Protein AF-A0AAD7DW75-F1 (afdb_monomer_lite)

Secondary structure (DSSP, 8-state):
-HHHHHTT--HHHHHHHHHHHHHHHHHT-SSSHHHHHHHHHHHHHHHHHH----GGGPPP-EE---SS-SEE-SSEEEEEEEETTEEEEEEEE--------SSSSSS-----

Foldseek 3Di:
DVLVVLLPDEDPRVQVLQQVLVVCLVVVVDPDPVVNVVSVVSQVNSCVRHVDHHPVPDDPAKAPWDPAFPDDDPFWTWIWIDDPNDIDIDTGGDDDDPDPPPDDPPDDDDDD

pLDDT: mean 88.08, std 16.37, range [35.22, 98.19]

Radius of gyration: 20.84 Å; chains: 1; bounding box: 44×58×42 Å

Organism: Mycena rosella (NCBI:txid1033263)

Sequence (112 aa):
DAKRAVLLLDGDRAQFFLDAVQDVLKEGSLPSVRHTSQAQRLILRLSKVCAQLPSSLYITGVTDRDVYPTSGGGFADIFRASYNGSTVALKRIRTFSTGADSQRSHLQSTPS

Structure (mmCIF, N/CA/C/O backbone):
data_AF-A0AAD7DW75-F1
#
_entry.id   AF-A0AAD7DW75-F1
#
loop_
_atom_site.group_PDB
_atom_site.id
_atom_site.type_symbol
_atom_site.label_atom_id
_atom_site.label_alt_id
_atom_site.label_comp_id
_atom_site.label_asym_id
_atom_site.label_entity_id
_atom_site.label_seq_id
_atom_site.pdbx_PDB_ins_code
_atom_site.Cartn_x
_atom_site.Cartn_y
_atom_site.Cartn_z
_atom_site.occupancy
_atom_site.B_iso_or_equiv
_atom_site.auth_seq_id
_atom_site.auth_comp_id
_atom_site.auth_asym_id
_atom_site.auth_atom_id
_atom_site.pdbx_PDB_model_num
ATOM 1 N N . ASP A 1 1 ? 18.316 2.812 -23.066 1.00 78.94 1 ASP A N 1
ATOM 2 C CA . ASP A 1 1 ? 18.577 2.613 -21.624 1.00 78.94 1 ASP A CA 1
ATOM 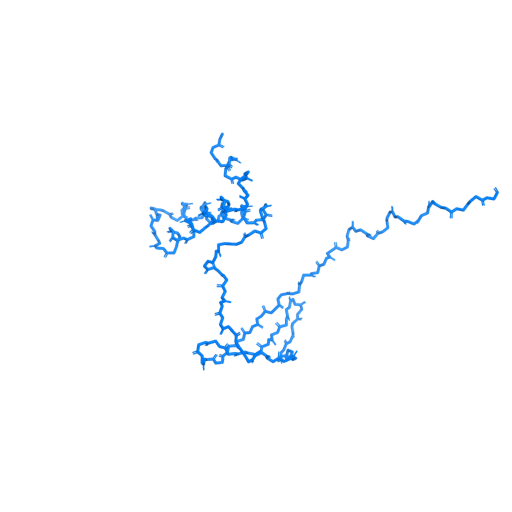3 C C . ASP A 1 1 ? 17.397 1.871 -21.001 1.00 78.94 1 ASP A C 1
ATOM 5 O O . ASP A 1 1 ? 16.266 2.334 -21.130 1.00 78.94 1 ASP A O 1
ATOM 9 N N . ALA A 1 2 ? 17.650 0.721 -20.371 1.00 82.38 2 ALA A N 1
ATOM 10 C CA . ALA A 1 2 ? 16.629 -0.179 -19.827 1.00 82.38 2 ALA A CA 1
ATOM 11 C C . ALA A 1 2 ? 15.720 0.499 -18.788 1.00 82.38 2 ALA A C 1
ATOM 13 O O . ALA A 1 2 ? 14.517 0.257 -18.766 1.00 82.38 2 ALA A O 1
ATOM 14 N N . LYS A 1 3 ? 16.258 1.419 -17.975 1.00 85.50 3 LYS A N 1
ATOM 15 C CA . LYS A 1 3 ? 15.457 2.135 -16.966 1.00 85.50 3 LYS A CA 1
ATOM 16 C C . LYS A 1 3 ? 14.386 3.022 -17.586 1.00 85.50 3 LYS A C 1
ATOM 18 O O . LYS A 1 3 ? 13.302 3.138 -17.030 1.00 85.50 3 LYS A O 1
ATOM 23 N N . ARG A 1 4 ? 14.684 3.654 -18.723 1.00 89.50 4 ARG A N 1
ATOM 24 C CA . ARG A 1 4 ? 13.715 4.508 -19.424 1.00 89.50 4 ARG A CA 1
ATOM 25 C C . ARG A 1 4 ? 12.612 3.671 -20.060 1.00 89.50 4 ARG A C 1
ATOM 27 O O . ARG A 1 4 ? 11.464 4.072 -19.988 1.00 89.50 4 ARG A O 1
ATOM 34 N N . ALA A 1 5 ? 12.958 2.506 -20.608 1.00 92.44 5 ALA A N 1
ATOM 35 C CA . ALA A 1 5 ? 11.983 1.580 -21.180 1.00 92.44 5 ALA A CA 1
ATOM 36 C C . ALA A 1 5 ? 10.978 1.080 -20.128 1.00 92.44 5 ALA A C 1
ATOM 38 O O . ALA A 1 5 ? 9.785 1.047 -20.402 1.00 92.44 5 ALA A O 1
ATOM 39 N N . VAL A 1 6 ? 11.440 0.778 -18.906 1.00 93.06 6 VAL A N 1
ATOM 40 C CA . VAL A 1 6 ? 10.555 0.381 -17.794 1.00 93.06 6 VAL A CA 1
ATOM 41 C C . VAL A 1 6 ? 9.532 1.469 -17.456 1.00 93.06 6 VAL A C 1
ATOM 43 O O . VAL A 1 6 ? 8.385 1.155 -17.172 1.00 93.06 6 VAL A O 1
ATOM 46 N N . LEU A 1 7 ? 9.912 2.748 -17.515 1.00 94.62 7 LEU A N 1
ATOM 47 C CA . LEU A 1 7 ? 9.000 3.861 -17.213 1.00 94.62 7 LEU A CA 1
ATOM 48 C C . LEU A 1 7 ? 7.964 4.137 -18.313 1.00 94.62 7 LEU A C 1
ATOM 50 O O . LEU A 1 7 ? 7.115 4.998 -18.122 1.00 94.62 7 LEU A O 1
ATOM 54 N N . LEU A 1 8 ? 8.048 3.442 -19.449 1.00 94.38 8 LEU A N 1
ATOM 55 C CA . LEU A 1 8 ? 7.062 3.497 -20.531 1.00 94.38 8 LEU A CA 1
ATOM 56 C C . LEU A 1 8 ? 6.090 2.308 -20.491 1.00 94.38 8 LEU A C 1
ATOM 58 O O . LEU A 1 8 ? 5.263 2.172 -21.389 1.00 94.38 8 LEU A O 1
ATOM 62 N N . LEU A 1 9 ? 6.215 1.419 -19.499 1.00 95.31 9 LEU A N 1
ATOM 63 C CA . LEU A 1 9 ? 5.239 0.358 -19.280 1.00 95.31 9 LEU A CA 1
ATOM 64 C C . LEU A 1 9 ? 3.926 0.958 -18.771 1.00 95.31 9 LEU A C 1
ATOM 66 O O . LEU A 1 9 ? 3.936 1.902 -17.982 1.00 95.31 9 LEU A O 1
ATOM 70 N N . ASP A 1 10 ? 2.816 0.355 -19.183 1.00 94.06 10 ASP A N 1
ATOM 71 C CA . ASP A 1 10 ? 1.467 0.715 -18.749 1.00 94.06 10 ASP A CA 1
ATOM 72 C C . ASP A 1 10 ? 0.575 -0.540 -18.685 1.00 94.06 10 ASP A C 1
ATOM 74 O O . ASP A 1 10 ? 0.971 -1.617 -19.161 1.00 94.06 10 ASP A O 1
ATOM 78 N N . GLY A 1 11 ? -0.604 -0.408 -18.078 1.00 95.44 11 GLY A N 1
ATOM 79 C CA . GLY A 1 11 ? -1.608 -1.459 -17.936 1.00 95.44 11 GLY A CA 1
ATOM 80 C C . GLY A 1 11 ? -1.039 -2.742 -17.330 1.00 95.44 11 GLY A C 1
ATOM 81 O O . GLY A 1 11 ? -0.256 -2.717 -16.380 1.00 95.44 11 GLY A O 1
ATOM 82 N N . ASP A 1 12 ? -1.394 -3.887 -17.911 1.00 97.19 12 ASP A N 1
ATOM 83 C CA . ASP A 1 12 ? -1.003 -5.206 -17.396 1.00 97.19 12 ASP A CA 1
ATOM 84 C C . ASP A 1 12 ? 0.516 -5.408 -17.345 1.00 97.19 12 ASP A C 1
ATOM 86 O O . ASP A 1 12 ? 1.034 -6.099 -16.469 1.00 97.19 12 ASP A O 1
ATOM 90 N N . ARG A 1 13 ? 1.262 -4.781 -18.265 1.00 97.06 13 ARG A N 1
ATOM 91 C CA . ARG A 1 13 ? 2.726 -4.897 -18.292 1.00 97.06 13 ARG A CA 1
ATOM 92 C C . ARG A 1 13 ? 3.370 -4.126 -17.147 1.00 97.06 13 ARG A C 1
ATOM 94 O O . ARG A 1 13 ? 4.339 -4.614 -16.567 1.00 97.06 13 ARG A O 1
ATOM 101 N N . ALA A 1 14 ? 2.855 -2.936 -16.837 1.00 97.31 14 ALA A N 1
ATOM 102 C CA . ALA A 1 14 ? 3.301 -2.183 -15.671 1.00 97.31 14 ALA A CA 1
ATOM 103 C C . ALA A 1 14 ? 2.950 -2.934 -14.385 1.00 97.31 14 ALA A C 1
ATOM 105 O O . ALA A 1 14 ? 3.834 -3.128 -13.553 1.00 97.31 14 ALA A O 1
ATOM 106 N N . GLN A 1 15 ? 1.716 -3.432 -14.268 1.00 98.00 15 GLN A N 1
ATOM 107 C CA . GLN A 1 15 ? 1.273 -4.200 -13.106 1.00 98.00 15 GLN A CA 1
ATOM 108 C C . GLN A 1 15 ? 2.143 -5.440 -12.865 1.00 98.00 15 GLN A C 1
ATOM 110 O O . GLN A 1 15 ? 2.676 -5.615 -11.772 1.00 98.00 15 GLN A O 1
ATOM 115 N N . PHE A 1 16 ? 2.373 -6.250 -13.903 1.00 97.88 16 PHE A N 1
ATOM 116 C CA . PHE A 1 16 ? 3.229 -7.432 -13.815 1.00 97.88 16 PHE A CA 1
ATOM 117 C C . PHE A 1 16 ? 4.652 -7.082 -13.357 1.00 97.88 16 PHE A C 1
ATOM 119 O O . PHE A 1 16 ? 5.226 -7.760 -12.506 1.00 97.88 16 PHE A O 1
ATOM 126 N N . PHE A 1 17 ? 5.225 -5.999 -13.892 1.00 97.44 17 PHE A N 1
ATOM 127 C CA . PHE A 1 17 ? 6.554 -5.544 -13.489 1.00 97.44 17 PHE A CA 1
ATOM 128 C C . PHE A 1 17 ? 6.586 -5.066 -12.029 1.00 97.44 17 PHE A C 1
ATOM 130 O O . PHE A 1 17 ? 7.527 -5.382 -11.298 1.00 97.44 17 PHE A O 1
ATOM 137 N N . LEU A 1 18 ? 5.579 -4.295 -11.603 1.00 97.94 18 LEU A N 1
ATOM 138 C CA . LEU A 1 18 ? 5.447 -3.806 -10.229 1.00 97.94 18 LEU A CA 1
ATOM 139 C C . LEU A 1 18 ? 5.375 -4.970 -9.236 1.00 97.94 18 LEU A C 1
ATOM 141 O O . LEU A 1 18 ? 6.091 -4.948 -8.234 1.00 97.94 18 LEU A O 1
ATOM 145 N N . ASP A 1 19 ? 4.567 -5.983 -9.544 1.00 98.00 19 ASP A N 1
ATOM 146 C CA . ASP A 1 19 ? 4.392 -7.169 -8.706 1.00 98.00 19 ASP A CA 1
ATOM 147 C C . ASP A 1 19 ? 5.680 -7.987 -8.618 1.00 98.00 19 ASP A C 1
ATOM 149 O O . ASP A 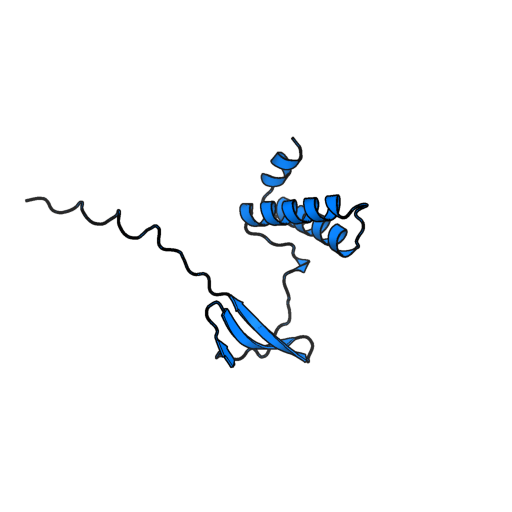1 19 ? 6.179 -8.222 -7.518 1.00 98.00 19 ASP A O 1
ATOM 153 N N . ALA A 1 20 ? 6.312 -8.283 -9.757 1.00 96.75 20 ALA A N 1
ATOM 154 C CA . ALA A 1 20 ? 7.553 -9.053 -9.788 1.00 96.75 20 ALA A CA 1
ATOM 155 C C . ALA A 1 20 ? 8.685 -8.399 -8.973 1.00 96.75 20 ALA A C 1
ATOM 157 O O . ALA A 1 20 ? 9.391 -9.068 -8.217 1.00 96.75 20 ALA A O 1
ATOM 158 N N . VAL A 1 21 ? 8.877 -7.078 -9.089 1.00 95.88 21 VAL A N 1
ATOM 159 C CA . VAL A 1 21 ? 9.919 -6.387 -8.307 1.00 95.88 21 VAL A CA 1
ATOM 160 C C . VAL A 1 21 ? 9.530 -6.301 -6.829 1.00 95.88 21 VAL A C 1
ATOM 162 O O . VAL A 1 21 ? 10.405 -6.375 -5.964 1.00 95.88 21 VAL A O 1
ATOM 165 N N . GLN A 1 22 ? 8.241 -6.149 -6.514 1.00 96.56 22 GLN A N 1
ATOM 166 C CA . GLN A 1 22 ? 7.766 -6.124 -5.132 1.00 96.56 22 GLN A CA 1
ATOM 167 C C . GLN A 1 22 ? 7.967 -7.473 -4.432 1.00 96.56 22 GLN A C 1
ATOM 169 O O . GLN A 1 22 ? 8.318 -7.474 -3.249 1.00 96.56 22 GLN A O 1
ATOM 174 N N . ASP A 1 23 ? 7.801 -8.588 -5.140 1.00 95.62 23 ASP A N 1
ATOM 175 C CA . ASP A 1 23 ? 8.041 -9.933 -4.612 1.00 95.62 23 ASP A CA 1
ATOM 176 C C . ASP A 1 23 ? 9.529 -10.150 -4.321 1.00 95.62 23 ASP A C 1
ATOM 178 O O . ASP A 1 23 ? 9.898 -10.479 -3.194 1.00 95.62 23 ASP A O 1
ATOM 182 N N . VAL A 1 24 ? 10.407 -9.782 -5.261 1.00 94.81 24 VA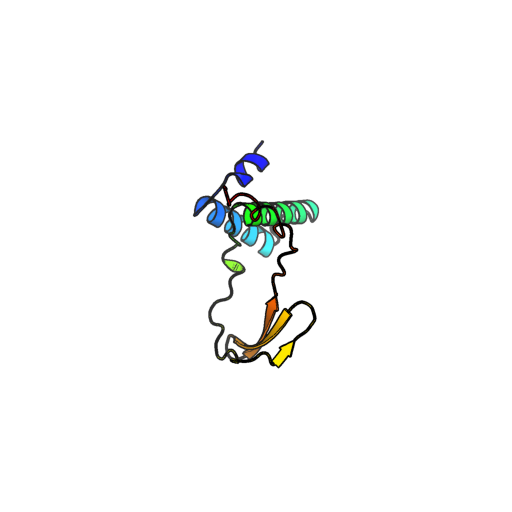L A N 1
ATOM 183 C CA . VAL A 1 24 ? 11.869 -9.792 -5.054 1.00 94.81 24 VAL A CA 1
ATOM 184 C C . VAL A 1 24 ? 12.284 -8.940 -3.845 1.00 94.81 24 VAL A C 1
ATOM 186 O O . VAL A 1 24 ? 13.187 -9.307 -3.090 1.00 94.81 24 VAL A O 1
ATOM 189 N N . LEU A 1 25 ? 11.632 -7.790 -3.641 1.00 94.38 25 LEU A N 1
ATOM 190 C CA . LEU A 1 25 ? 11.872 -6.934 -2.476 1.00 94.38 25 LEU A CA 1
ATOM 191 C C . LEU A 1 25 ? 11.393 -7.568 -1.165 1.00 94.38 25 LEU A C 1
ATOM 193 O O . LEU A 1 25 ? 12.047 -7.370 -0.143 1.00 94.38 25 LEU A O 1
ATOM 197 N N . LYS A 1 26 ? 10.270 -8.294 -1.180 1.00 92.19 26 LYS A N 1
ATOM 198 C CA . LYS A 1 26 ? 9.712 -8.976 -0.001 1.00 92.19 26 LYS A CA 1
ATOM 199 C C . LYS A 1 26 ? 10.558 -10.163 0.429 1.00 92.19 26 LYS A C 1
ATOM 201 O O . LYS A 1 26 ? 10.779 -10.343 1.620 1.00 92.19 26 LYS A O 1
ATOM 206 N N . GLU A 1 27 ? 11.050 -10.933 -0.532 1.00 92.31 27 GLU A N 1
ATOM 207 C CA . GLU A 1 27 ? 11.909 -12.091 -0.282 1.00 92.31 27 GLU A CA 1
ATOM 208 C C . GLU A 1 27 ? 13.309 -11.698 0.209 1.00 92.31 27 GLU A C 1
ATOM 210 O O . GLU A 1 27 ? 14.039 -12.528 0.742 1.00 92.31 27 GLU A O 1
ATOM 215 N N . GLY A 1 28 ? 13.708 -10.433 0.034 1.00 89.56 28 GLY A N 1
ATOM 216 C CA . GLY A 1 28 ? 15.069 -9.999 0.342 1.00 89.56 28 GLY A CA 1
ATOM 217 C C . GLY A 1 28 ? 16.105 -10.562 -0.636 1.00 89.56 28 GLY A C 1
ATOM 218 O O . GLY A 1 28 ? 17.295 -10.560 -0.333 1.00 89.56 28 GLY A O 1
ATOM 219 N N . SER A 1 29 ? 15.673 -10.986 -1.827 1.00 87.12 29 SER A N 1
ATOM 220 C CA . SER A 1 29 ? 16.482 -11.676 -2.845 1.00 87.12 29 SER A CA 1
ATOM 221 C C . SER A 1 29 ? 17.535 -10.784 -3.528 1.00 87.12 29 SER A C 1
ATOM 223 O O . SER A 1 29 ? 18.256 -11.231 -4.421 1.00 87.12 29 SER A O 1
ATOM 225 N N . LEU A 1 30 ? 17.650 -9.505 -3.145 1.00 89.88 30 LEU A N 1
ATOM 226 C CA . LEU A 1 30 ? 18.605 -8.570 -3.739 1.00 89.88 30 LEU A CA 1
ATOM 227 C C . LEU A 1 30 ? 19.959 -8.584 -3.006 1.00 89.88 30 LEU A C 1
ATOM 229 O O . LEU A 1 30 ? 19.995 -8.390 -1.794 1.00 89.88 30 LEU A O 1
ATOM 233 N N . PRO A 1 31 ? 21.097 -8.656 -3.728 1.00 85.75 31 PRO A N 1
ATOM 234 C CA . PRO A 1 31 ? 22.416 -8.824 -3.107 1.00 85.75 31 PRO A CA 1
ATOM 235 C C . PRO A 1 31 ? 22.905 -7.664 -2.225 1.00 85.75 31 PRO A C 1
ATOM 237 O O . PRO A 1 31 ? 23.908 -7.804 -1.533 1.00 85.75 31 PRO A O 1
ATOM 240 N N . SER A 1 32 ? 22.298 -6.473 -2.318 1.00 92.81 32 SER A N 1
ATOM 241 C CA . SER A 1 32 ? 22.770 -5.302 -1.570 1.00 92.81 32 SER A CA 1
ATOM 242 C C . SER A 1 32 ? 21.660 -4.309 -1.243 1.00 92.81 32 SER A C 1
ATOM 244 O O . SER A 1 32 ? 20.731 -4.107 -2.028 1.00 92.81 32 SER A O 1
ATOM 246 N N . VAL A 1 33 ? 21.849 -3.566 -0.149 1.00 92.75 33 VAL A N 1
ATOM 247 C CA . VAL A 1 33 ? 20.985 -2.442 0.265 1.00 92.75 33 VAL A CA 1
ATOM 248 C C . VAL A 1 33 ? 20.848 -1.389 -0.844 1.00 92.75 33 VAL A C 1
ATOM 250 O O . VAL A 1 33 ? 19.788 -0.778 -1.021 1.00 92.75 33 VAL A O 1
ATOM 253 N N . ARG A 1 34 ? 21.904 -1.195 -1.648 1.00 94.88 34 ARG A N 1
ATOM 254 C CA . ARG A 1 34 ? 21.885 -0.294 -2.807 1.00 94.88 34 ARG A CA 1
ATOM 255 C C . ARG A 1 34 ? 20.909 -0.782 -3.875 1.00 94.88 34 ARG A C 1
ATOM 257 O O . ARG A 1 34 ? 20.178 0.045 -4.421 1.00 94.88 34 ARG A O 1
ATOM 264 N N . HIS A 1 35 ? 20.890 -2.082 -4.169 1.00 94.00 35 HIS A N 1
ATOM 265 C CA . HIS A 1 35 ? 19.952 -2.670 -5.126 1.00 94.00 35 HIS A CA 1
ATOM 266 C C . HIS A 1 35 ? 18.517 -2.587 -4.608 1.00 94.00 35 HIS A C 1
ATOM 268 O O . HIS A 1 35 ? 17.651 -2.130 -5.350 1.00 94.00 35 HIS A O 1
ATOM 274 N N . THR A 1 36 ? 18.283 -2.873 -3.324 1.00 94.75 36 THR A N 1
ATOM 275 C CA . THR A 1 36 ? 16.972 -2.696 -2.675 1.00 94.75 36 THR A CA 1
ATOM 276 C C . THR A 1 36 ? 16.466 -1.264 -2.823 1.00 94.75 36 THR A C 1
ATOM 278 O O . THR A 1 36 ? 15.374 -1.028 -3.333 1.00 94.75 36 THR A O 1
ATOM 281 N N . SER A 1 37 ? 17.309 -0.281 -2.499 1.00 95.06 37 SER A N 1
ATOM 282 C CA . SER A 1 37 ? 16.968 1.140 -2.635 1.00 95.06 37 SER A CA 1
ATOM 283 C C . SER A 1 37 ? 16.701 1.548 -4.090 1.00 95.06 37 SER A C 1
ATOM 285 O O . SER A 1 37 ? 15.897 2.438 -4.367 1.00 95.06 37 SER A O 1
ATOM 287 N N . GLN A 1 38 ? 17.413 0.956 -5.054 1.00 94.69 38 GLN A N 1
ATOM 288 C CA . GLN A 1 38 ? 17.200 1.224 -6.478 1.00 94.69 38 GLN A CA 1
ATOM 289 C C . GLN A 1 38 ? 15.887 0.622 -6.982 1.00 94.69 38 GLN A C 1
ATOM 291 O O . GLN A 1 38 ? 15.160 1.321 -7.683 1.00 94.69 38 GLN A O 1
ATOM 296 N N . ALA A 1 39 ? 15.574 -0.613 -6.594 1.00 94.94 39 ALA A N 1
ATOM 297 C CA . ALA A 1 39 ? 14.324 -1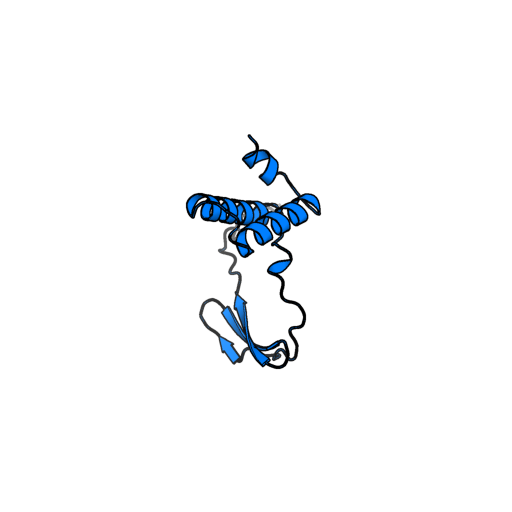.286 -6.923 1.00 94.94 39 ALA A CA 1
ATOM 298 C C . ALA A 1 39 ? 13.117 -0.551 -6.320 1.00 94.94 39 ALA A C 1
ATOM 300 O O . ALA A 1 39 ? 12.187 -0.217 -7.049 1.00 94.94 39 ALA A O 1
ATOM 301 N N . GLN A 1 40 ? 13.183 -0.160 -5.043 1.00 95.69 40 GLN A N 1
ATOM 302 C CA . GLN A 1 40 ? 12.149 0.660 -4.396 1.00 95.69 40 GLN A CA 1
ATOM 303 C C . GLN A 1 40 ? 11.912 1.978 -5.144 1.00 95.69 40 GLN A C 1
ATOM 305 O O . GLN A 1 40 ? 10.776 2.338 -5.441 1.00 95.69 40 GLN A O 1
ATOM 310 N N . ARG A 1 41 ? 12.984 2.695 -5.513 1.00 95.94 41 ARG A N 1
ATOM 311 C CA . ARG A 1 41 ? 12.861 3.931 -6.304 1.00 95.94 41 ARG A CA 1
ATOM 312 C C . ARG A 1 41 ? 12.264 3.690 -7.687 1.00 95.94 41 ARG A C 1
ATOM 314 O O . ARG A 1 41 ? 11.594 4.582 -8.201 1.00 95.94 41 ARG A O 1
ATOM 321 N N . LEU A 1 42 ? 12.540 2.544 -8.303 1.00 95.50 42 LEU A N 1
ATOM 322 C CA . LEU A 1 42 ? 11.999 2.200 -9.611 1.00 95.50 42 LEU A CA 1
ATOM 323 C C . LEU A 1 42 ? 10.495 1.925 -9.528 1.00 95.50 42 LEU A C 1
ATOM 325 O O . LEU A 1 42 ? 9.759 2.552 -10.282 1.00 95.50 42 LEU A O 1
ATOM 329 N N . ILE A 1 43 ? 10.050 1.101 -8.570 1.00 95.94 43 ILE A N 1
ATOM 330 C CA . ILE A 1 43 ? 8.622 0.865 -8.293 1.00 95.94 43 ILE A CA 1
ATOM 331 C C . ILE A 1 43 ? 7.918 2.194 -8.030 1.00 95.94 43 ILE A C 1
ATOM 333 O O . ILE A 1 43 ? 6.959 2.517 -8.715 1.00 95.94 43 ILE A O 1
ATOM 337 N N . LEU A 1 44 ? 8.444 3.029 -7.125 1.00 96.44 44 LEU A N 1
ATOM 338 C CA . LEU A 1 44 ? 7.840 4.329 -6.810 1.00 96.44 44 LEU A CA 1
ATOM 339 C C . LEU A 1 44 ? 7.702 5.240 -8.035 1.00 96.44 44 LEU A C 1
ATOM 341 O O . LEU A 1 44 ? 6.747 6.007 -8.125 1.00 96.44 4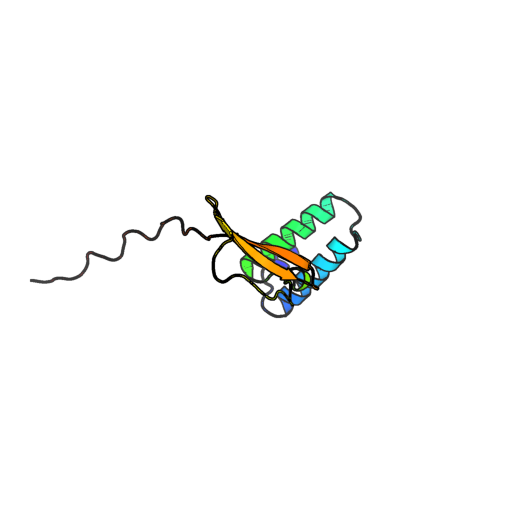4 LEU A O 1
ATOM 345 N N . ARG A 1 45 ? 8.668 5.214 -8.958 1.00 96.69 45 ARG A N 1
ATOM 346 C CA . ARG A 1 45 ? 8.606 6.018 -10.185 1.00 96.69 45 ARG A CA 1
ATOM 347 C C . ARG A 1 45 ? 7.601 5.452 -11.173 1.00 96.69 45 ARG A C 1
ATOM 349 O O . ARG A 1 45 ? 6.806 6.226 -11.690 1.00 96.69 45 ARG A O 1
ATOM 356 N N . LEU A 1 46 ? 7.629 4.143 -11.410 1.00 96.88 46 LEU A N 1
ATOM 357 C CA . LEU A 1 46 ? 6.683 3.497 -12.309 1.00 96.88 46 LEU A CA 1
ATOM 358 C C . LEU A 1 46 ? 5.253 3.680 -11.796 1.00 96.88 46 LEU A C 1
ATOM 360 O O . LEU A 1 46 ? 4.420 4.180 -12.540 1.00 96.88 46 LEU A O 1
ATOM 364 N N . SER A 1 47 ? 5.001 3.424 -10.510 1.00 97.31 47 SER A N 1
ATOM 365 C CA . SER A 1 47 ? 3.697 3.627 -9.872 1.00 97.31 47 SER A CA 1
ATOM 366 C C . SER A 1 47 ? 3.142 5.037 -10.040 1.00 97.31 47 SER A C 1
ATOM 368 O O . SER A 1 47 ? 1.950 5.214 -10.260 1.00 97.31 47 SER A O 1
ATOM 370 N N . LYS A 1 48 ? 4.001 6.062 -9.967 1.00 95.06 48 LYS A N 1
ATOM 371 C CA . LYS A 1 48 ? 3.587 7.452 -10.207 1.00 95.06 48 LYS A CA 1
ATOM 372 C C . LYS A 1 48 ? 3.178 7.709 -11.655 1.00 95.06 48 LYS A C 1
ATOM 374 O O . LYS A 1 48 ? 2.306 8.536 -11.877 1.00 95.06 48 LYS A O 1
ATOM 379 N N . VAL A 1 49 ? 3.832 7.056 -12.614 1.00 95.12 49 VAL A N 1
ATOM 380 C CA . VAL A 1 49 ? 3.585 7.265 -14.047 1.00 95.12 49 VAL A CA 1
ATOM 381 C C . VAL A 1 49 ? 2.343 6.505 -14.512 1.00 95.12 49 VAL A C 1
ATOM 383 O O . VAL A 1 49 ? 1.521 7.089 -15.204 1.00 95.12 49 VAL A O 1
ATOM 386 N N . CYS A 1 50 ? 2.180 5.244 -14.103 1.00 95.00 50 CYS A N 1
ATOM 387 C CA . CYS A 1 50 ? 1.039 4.405 -14.500 1.00 95.00 50 CYS A CA 1
ATOM 388 C C . CYS A 1 50 ? -0.162 4.483 -13.541 1.00 95.00 50 CYS A C 1
ATOM 390 O O . CYS A 1 50 ? -1.179 3.846 -13.781 1.00 95.00 50 CYS A O 1
ATOM 392 N N . ALA A 1 51 ? -0.055 5.228 -12.434 1.00 94.62 51 ALA A N 1
ATOM 393 C CA . ALA A 1 51 ? -1.076 5.302 -11.384 1.00 94.62 51 ALA A CA 1
ATOM 394 C C . ALA A 1 51 ? -1.483 3.935 -10.780 1.00 94.62 51 ALA A C 1
ATOM 396 O O . ALA A 1 51 ? -2.578 3.797 -10.234 1.00 94.62 51 ALA A O 1
ATOM 397 N N . GLN A 1 52 ? -0.590 2.940 -10.823 1.00 95.94 52 GLN A N 1
ATOM 398 C CA . GLN A 1 52 ? -0.782 1.610 -10.232 1.00 95.94 52 GLN A CA 1
ATOM 399 C C . GLN A 1 52 ? 0.187 1.366 -9.073 1.00 95.94 52 GLN A C 1
ATOM 401 O O . GLN A 1 52 ? 1.311 1.869 -9.050 1.00 95.94 52 GLN A O 1
ATOM 406 N N . LEU A 1 53 ? -0.219 0.550 -8.106 1.00 96.44 53 LEU A N 1
ATOM 407 C CA . LEU A 1 53 ? 0.659 0.034 -7.056 1.00 96.44 53 LEU A CA 1
ATOM 408 C C . LEU A 1 53 ? 0.848 -1.475 -7.251 1.00 96.44 53 LEU A C 1
ATOM 410 O O . LEU A 1 53 ? -0.008 -2.115 -7.861 1.00 96.44 53 LEU A O 1
ATOM 414 N N . PRO A 1 54 ? 1.926 -2.072 -6.714 1.00 97.31 54 PRO A N 1
ATOM 415 C CA . PRO A 1 54 ? 1.984 -3.521 -6.595 1.00 97.31 54 PRO A CA 1
ATOM 416 C C . PRO A 1 54 ? 0.711 -4.059 -5.923 1.00 97.31 54 PRO A C 1
ATOM 418 O O . PRO A 1 54 ? 0.312 -3.578 -4.859 1.00 97.31 54 PRO A O 1
ATOM 421 N N . SER A 1 55 ? 0.092 -5.066 -6.532 1.00 96.19 55 SER A N 1
ATOM 422 C CA . SER A 1 55 ? -1.136 -5.748 -6.113 1.00 96.19 55 SER A CA 1
ATOM 423 C C . SER A 1 55 ? -1.079 -6.150 -4.643 1.00 96.19 55 SER A C 1
ATOM 425 O O . SER A 1 55 ? -2.040 -6.020 -3.892 1.00 96.19 55 SER A O 1
ATOM 427 N N . SER A 1 56 ? 0.101 -6.571 -4.199 1.00 94.81 56 SER A N 1
ATOM 428 C CA . SER A 1 56 ? 0.336 -7.046 -2.842 1.00 94.81 56 SER A CA 1
ATOM 429 C C . SER A 1 56 ? 0.397 -5.943 -1.767 1.00 94.81 56 SER A C 1
ATOM 431 O O . SER A 1 56 ? 0.637 -6.255 -0.598 1.00 94.81 56 SER A O 1
ATOM 433 N N . LEU A 1 57 ? 0.199 -4.672 -2.147 1.00 93.69 57 LEU A N 1
ATOM 434 C CA . LEU A 1 57 ? -0.043 -3.542 -1.239 1.00 93.69 57 LEU A CA 1
ATOM 435 C C . LEU A 1 57 ? -1.536 -3.237 -1.046 1.00 93.69 57 LEU A C 1
ATOM 437 O O . LEU A 1 57 ? -1.885 -2.495 -0.125 1.00 93.69 57 LEU A O 1
ATOM 441 N N . TYR A 1 58 ? -2.418 -3.790 -1.882 1.00 94.19 58 TYR A N 1
ATOM 442 C CA . TYR A 1 58 ? -3.856 -3.671 -1.683 1.00 94.19 58 TYR A CA 1
ATOM 443 C C . TYR A 1 58 ? -4.305 -4.694 -0.641 1.00 94.19 58 TYR A C 1
ATOM 445 O O . TYR A 1 58 ? -4.077 -5.894 -0.777 1.00 94.19 58 TYR A O 1
ATOM 453 N N . ILE A 1 59 ? -4.951 -4.207 0.414 1.00 93.00 59 ILE A N 1
ATOM 454 C CA . ILE A 1 59 ? -5.512 -5.050 1.468 1.00 93.00 59 ILE A CA 1
ATOM 455 C C . ILE A 1 59 ? -6.997 -5.249 1.172 1.00 93.00 59 ILE A C 1
ATOM 457 O O . ILE A 1 59 ? -7.763 -4.287 1.118 1.00 93.00 59 ILE A O 1
ATOM 461 N N . THR A 1 60 ? -7.403 -6.502 1.002 1.00 93.56 60 THR A N 1
ATOM 462 C CA . THR A 1 60 ? -8.803 -6.911 0.828 1.00 93.56 60 THR A CA 1
ATOM 463 C C . THR A 1 60 ? -9.354 -7.511 2.120 1.00 93.56 60 THR A C 1
ATOM 465 O O . THR A 1 60 ? -8.592 -8.026 2.928 1.00 93.56 60 THR A O 1
ATOM 468 N N . GLY A 1 61 ? -10.677 -7.498 2.313 1.00 95.12 61 GLY A N 1
ATOM 469 C CA . GLY A 1 61 ? -11.309 -8.137 3.481 1.00 95.12 61 GLY A CA 1
ATOM 470 C C . GLY A 1 61 ? -11.380 -7.264 4.738 1.00 95.12 61 GLY A C 1
ATOM 471 O O . GLY A 1 61 ? -11.633 -7.764 5.831 1.00 95.12 61 GLY A O 1
ATOM 472 N N . VAL A 1 62 ? -11.177 -5.954 4.596 1.00 96.62 62 VAL A N 1
ATOM 473 C CA . VAL A 1 62 ? -11.501 -4.990 5.652 1.00 96.62 62 VAL A CA 1
ATOM 474 C C . VAL A 1 62 ? -13.021 -4.829 5.727 1.00 96.62 62 VAL A C 1
ATOM 476 O O . VAL A 1 62 ? -13.671 -4.559 4.719 1.00 96.62 62 VAL A O 1
ATOM 479 N N . THR A 1 63 ? -13.578 -4.990 6.921 1.00 96.56 63 THR A N 1
ATOM 480 C CA . THR A 1 63 ? -15.021 -4.988 7.214 1.00 96.56 63 THR A CA 1
ATOM 481 C C . THR A 1 63 ? -15.324 -4.076 8.404 1.00 96.56 63 THR A C 1
ATOM 483 O O . THR A 1 63 ? -14.407 -3.478 8.967 1.00 96.56 63 THR A O 1
ATOM 486 N N . ASP A 1 64 ? -16.604 -3.912 8.754 1.00 95.44 64 ASP A N 1
ATOM 487 C CA . ASP A 1 64 ? -17.069 -3.184 9.948 1.00 95.44 64 ASP A CA 1
ATOM 488 C C . ASP A 1 64 ? -16.434 -1.801 10.137 1.00 95.44 64 ASP A C 1
ATOM 490 O O . ASP A 1 64 ? -16.112 -1.383 11.248 1.00 95.44 64 ASP A O 1
ATOM 494 N N . ARG A 1 65 ? -16.190 -1.091 9.029 1.00 96.31 65 ARG A N 1
ATOM 495 C CA . ARG A 1 65 ? -15.635 0.257 9.090 1.00 96.31 65 ARG A CA 1
ATOM 496 C C . ARG A 1 65 ? -16.691 1.209 9.634 1.00 96.31 65 ARG A C 1
ATOM 498 O O . ARG A 1 65 ? -17.748 1.356 9.018 1.00 96.31 65 ARG A O 1
ATOM 505 N N . ASP A 1 66 ? -16.347 1.927 10.695 1.00 97.06 66 ASP A N 1
ATOM 506 C CA . ASP A 1 66 ? -17.192 2.984 11.240 1.00 97.06 66 ASP A CA 1
ATOM 507 C C . ASP A 1 66 ? -17.556 4.017 10.160 1.00 97.06 66 ASP A C 1
ATOM 509 O O . ASP A 1 66 ? -16.762 4.360 9.274 1.00 97.06 66 ASP A O 1
ATOM 513 N N . VAL A 1 67 ? -18.779 4.542 10.245 1.00 96.25 67 VAL A N 1
ATOM 514 C CA . VAL A 1 67 ? -19.266 5.593 9.336 1.00 96.25 67 VAL A CA 1
ATOM 515 C C . VAL A 1 67 ? -18.521 6.908 9.578 1.00 96.25 67 VAL A C 1
ATOM 517 O O . VAL A 1 67 ? -18.214 7.638 8.633 1.00 96.25 67 VAL A O 1
ATOM 520 N N . TYR A 1 68 ? -18.194 7.189 10.839 1.00 96.56 68 TYR A N 1
ATOM 521 C CA . TYR A 1 68 ? -17.535 8.415 11.277 1.00 96.56 68 TYR A CA 1
ATOM 522 C C . TYR A 1 68 ? -16.116 8.125 11.773 1.00 96.56 68 TYR A C 1
ATOM 524 O O . TYR A 1 68 ? -15.861 7.045 12.308 1.00 96.56 68 TYR A O 1
ATOM 532 N N . PRO A 1 69 ? -15.175 9.068 11.607 1.00 96.56 69 PRO A N 1
ATOM 533 C CA . PRO A 1 69 ? -13.831 8.887 12.124 1.00 96.56 69 PRO A CA 1
ATOM 534 C C . PRO A 1 69 ? -13.835 8.903 13.655 1.00 96.56 69 PRO A C 1
ATOM 536 O O . PRO A 1 69 ? -14.461 9.754 14.283 1.00 96.56 69 PRO A O 1
ATOM 539 N N . THR A 1 70 ? -13.081 7.984 14.250 1.00 96.56 70 THR A N 1
ATOM 540 C CA . THR A 1 70 ? -12.817 7.931 15.691 1.00 96.56 70 THR A CA 1
ATOM 541 C C . THR A 1 70 ? -11.918 9.089 16.129 1.00 96.56 70 THR A C 1
ATOM 543 O O . THR A 1 70 ? -12.036 9.587 17.245 1.00 96.56 70 THR A O 1
ATOM 546 N N . SER A 1 71 ? -11.003 9.527 15.259 1.00 95.31 71 SER A N 1
ATOM 547 C CA . SER A 1 71 ? -10.161 10.703 15.488 1.00 95.31 71 SER A CA 1
ATOM 548 C C . SER A 1 71 ? -9.714 11.346 14.174 1.00 95.31 71 SER A C 1
ATOM 550 O O . SER A 1 71 ? -9.749 10.727 13.110 1.00 95.31 71 SER A O 1
ATOM 552 N N . GLY A 1 72 ? -9.285 12.606 14.237 1.00 91.81 72 GLY A N 1
ATOM 553 C CA . GLY A 1 72 ? -8.762 13.351 13.093 1.00 91.81 72 GLY A CA 1
ATOM 554 C C . GLY A 1 72 ? -7.557 14.196 13.491 1.00 91.81 72 GLY A C 1
ATOM 555 O O . GLY A 1 72 ? -7.509 14.739 14.591 1.00 91.81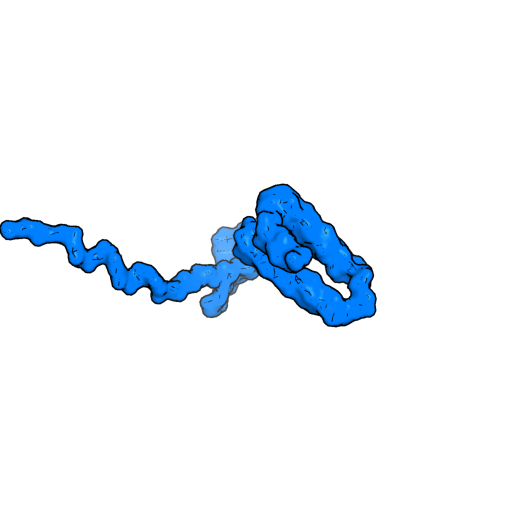 72 GLY A O 1
ATOM 556 N N . GLY A 1 73 ? -6.569 14.286 12.599 1.00 88.69 73 GLY A N 1
ATOM 557 C CA . GLY A 1 73 ? -5.399 15.161 12.747 1.00 88.69 73 GLY A CA 1
ATOM 558 C C . GLY A 1 73 ? -5.357 16.251 11.675 1.00 88.69 73 GLY A C 1
ATOM 559 O O . GLY A 1 73 ? -6.357 16.524 11.020 1.00 88.69 73 GLY A O 1
ATOM 560 N N . GLY A 1 74 ? -4.188 16.847 11.426 1.00 90.19 74 GLY A N 1
ATOM 561 C CA . GLY A 1 74 ? -4.019 17.802 10.317 1.00 90.19 74 GLY A CA 1
ATOM 562 C C . GLY A 1 74 ? -4.049 17.155 8.923 1.00 90.19 74 GLY A C 1
ATOM 563 O O . GLY A 1 74 ? -4.439 17.792 7.953 1.00 90.19 74 GLY A O 1
ATOM 564 N N . PHE A 1 75 ? -3.673 15.876 8.817 1.00 91.12 75 PHE A N 1
ATOM 565 C CA . PHE A 1 75 ? -3.358 15.236 7.527 1.00 91.12 75 PHE A CA 1
ATOM 566 C C . PHE A 1 75 ? -4.204 14.003 7.197 1.00 91.12 75 PHE A C 1
ATOM 568 O O . PHE A 1 75 ? -4.130 13.469 6.090 1.00 91.12 75 PHE A O 1
ATOM 575 N N . ALA A 1 76 ? -4.970 13.498 8.161 1.00 95.44 76 ALA A N 1
ATOM 576 C CA . ALA A 1 76 ? -5.680 12.238 8.019 1.00 95.44 76 ALA A CA 1
ATOM 577 C C . ALA A 1 76 ? -6.845 12.136 8.999 1.00 95.44 76 ALA A C 1
ATOM 579 O O . ALA A 1 76 ? -6.867 12.833 10.017 1.00 95.44 76 ALA A O 1
ATOM 580 N N . ASP A 1 77 ? -7.754 11.226 8.686 1.00 96.31 77 ASP A N 1
ATOM 581 C CA . ASP A 1 77 ? -8.825 10.780 9.568 1.00 96.31 77 ASP A CA 1
ATOM 582 C C . ASP A 1 77 ? -8.584 9.308 9.916 1.00 96.31 77 ASP A C 1
ATOM 584 O O . ASP A 1 77 ? -8.116 8.538 9.070 1.00 96.31 77 ASP A O 1
ATOM 588 N N . ILE A 1 78 ? -8.877 8.916 11.152 1.00 97.38 78 ILE A N 1
ATOM 589 C CA . ILE A 1 78 ? -8.741 7.544 11.638 1.00 97.38 78 ILE A CA 1
ATOM 590 C C . ILE A 1 78 ? -10.130 6.960 11.843 1.00 97.38 78 ILE A C 1
ATOM 592 O O . ILE A 1 78 ? -10.931 7.521 12.584 1.00 97.38 78 ILE A O 1
ATOM 596 N N . PHE A 1 79 ? -10.397 5.818 11.223 1.00 98.00 79 PHE A N 1
ATOM 597 C CA . PHE A 1 79 ? -11.624 5.047 11.399 1.00 98.00 79 PHE A CA 1
ATOM 598 C C . PHE A 1 79 ? -11.298 3.737 12.100 1.00 98.00 79 PHE A C 1
ATOM 600 O O . PHE A 1 79 ? -10.262 3.130 11.824 1.00 98.00 79 PHE A O 1
ATOM 607 N N . ARG A 1 80 ? -12.192 3.264 12.961 1.00 98.06 80 ARG A N 1
ATOM 608 C CA . ARG A 1 80 ? -12.155 1.878 13.419 1.00 98.06 80 ARG A CA 1
ATOM 609 C C . ARG A 1 80 ? -12.697 0.961 12.319 1.00 98.06 80 ARG A C 1
ATOM 611 O O . ARG A 1 80 ? -13.600 1.351 11.581 1.00 98.06 80 ARG A O 1
ATOM 618 N N . ALA A 1 81 ? -12.123 -0.230 12.194 1.00 98.06 81 ALA A N 1
ATOM 619 C CA . ALA A 1 81 ? -12.605 -1.291 11.314 1.00 98.06 81 ALA A CA 1
ATOM 620 C C . ALA A 1 81 ? -12.218 -2.676 11.856 1.00 98.06 81 ALA A C 1
ATOM 622 O O . ALA A 1 81 ? -11.537 -2.784 12.880 1.00 98.06 81 ALA A O 1
ATOM 623 N N . SER A 1 82 ? -12.612 -3.726 11.141 1.00 98.19 82 SER A N 1
ATOM 624 C CA . SER A 1 82 ? -12.218 -5.113 11.380 1.00 98.19 82 SER A CA 1
ATOM 625 C C . SER A 1 82 ? -11.394 -5.650 10.207 1.00 98.19 82 SER A C 1
ATOM 627 O O . SER A 1 82 ? -11.714 -5.413 9.041 1.00 98.19 82 SER A O 1
ATOM 629 N N . TYR A 1 83 ? -10.317 -6.373 10.502 1.00 97.69 83 TYR A N 1
ATOM 630 C CA . TYR A 1 83 ? -9.510 -7.091 9.516 1.00 97.69 83 TYR A CA 1
ATOM 631 C C . TYR A 1 83 ? -9.081 -8.435 10.100 1.00 97.69 83 TYR A C 1
ATOM 633 O O . TYR A 1 83 ? -8.477 -8.481 11.171 1.00 97.69 83 TYR A O 1
ATOM 641 N N . ASN A 1 84 ? -9.423 -9.533 9.419 1.00 96.38 84 ASN A N 1
ATOM 642 C CA . ASN A 1 84 ? -9.204 -10.903 9.903 1.00 96.38 84 ASN A CA 1
ATOM 643 C C . ASN A 1 84 ? -9.681 -11.109 11.357 1.00 96.38 84 ASN A C 1
ATOM 645 O O . ASN A 1 84 ? -8.966 -11.663 12.190 1.00 96.38 84 ASN A O 1
ATOM 649 N N . GLY A 1 85 ? -10.870 -10.586 11.682 1.00 95.69 85 GLY A N 1
ATOM 650 C CA . GLY A 1 85 ? -11.476 -10.670 13.019 1.00 95.69 85 GLY A CA 1
ATOM 651 C C . GLY A 1 85 ? -10.824 -9.785 14.088 1.00 95.69 85 GLY A C 1
ATOM 652 O O . GLY A 1 85 ? -11.289 -9.757 15.224 1.00 95.69 85 GLY A O 1
ATOM 653 N N . SER A 1 86 ? -9.767 -9.046 13.745 1.00 97.94 86 SER A N 1
ATOM 654 C CA . SER A 1 86 ? -9.081 -8.130 14.655 1.00 97.94 86 SER A CA 1
ATOM 655 C C . SER A 1 86 ? -9.557 -6.699 14.443 1.00 97.94 86 SER A C 1
ATOM 657 O O . SER A 1 86 ? -9.658 -6.228 13.310 1.00 97.94 86 SER A O 1
ATOM 659 N N . THR A 1 87 ? -9.803 -5.974 15.537 1.00 97.88 87 THR A N 1
ATOM 660 C CA . THR A 1 87 ? -10.052 -4.528 15.461 1.00 97.88 87 THR A CA 1
ATOM 661 C C . THR A 1 87 ? -8.784 -3.817 14.979 1.00 97.88 87 THR A C 1
ATOM 663 O O . THR A 1 87 ? -7.717 -3.982 15.567 1.00 97.88 87 THR A O 1
ATOM 666 N N . VAL A 1 88 ? -8.911 -2.998 13.936 1.00 97.81 88 VAL A N 1
ATOM 667 C CA . VAL A 1 88 ? -7.822 -2.219 13.334 1.00 97.81 88 VAL A CA 1
ATOM 668 C C . VAL A 1 88 ? -8.196 -0.744 13.192 1.00 97.81 88 VAL A C 1
ATOM 670 O O . VAL A 1 88 ? -9.369 -0.369 13.223 1.00 97.81 88 VAL A O 1
ATOM 673 N N . ALA A 1 89 ? -7.179 0.098 13.007 1.00 97.50 89 ALA A N 1
ATOM 674 C CA . ALA A 1 89 ? -7.337 1.506 12.665 1.00 97.50 89 ALA A CA 1
ATOM 675 C C . ALA A 1 89 ? -7.047 1.721 11.172 1.00 97.50 89 ALA A C 1
ATOM 677 O O . ALA A 1 89 ? -5.956 1.413 10.691 1.00 97.50 89 ALA A O 1
ATOM 678 N N . LEU A 1 90 ? -7.998 2.298 10.441 1.00 96.81 90 LEU A N 1
ATOM 679 C CA . LEU A 1 90 ? -7.816 2.732 9.060 1.00 96.81 90 LEU A CA 1
ATOM 680 C C . LEU A 1 90 ? -7.481 4.217 9.027 1.00 96.81 90 LEU A C 1
ATOM 682 O O . LEU A 1 90 ? -8.299 5.058 9.399 1.00 96.81 90 LEU A O 1
ATOM 686 N N . LYS A 1 91 ? -6.288 4.548 8.534 1.00 96.12 91 LYS A N 1
ATOM 687 C CA . LYS A 1 91 ? -5.838 5.930 8.365 1.00 96.12 91 LYS A CA 1
ATOM 688 C C . LYS A 1 91 ? -6.117 6.411 6.944 1.00 96.12 91 LYS A C 1
ATOM 690 O O . LYS A 1 91 ? -5.399 6.061 6.012 1.00 96.12 91 LYS A O 1
ATOM 695 N N . ARG A 1 92 ? -7.138 7.249 6.780 1.00 94.81 92 ARG A N 1
ATOM 696 C CA . ARG A 1 92 ? -7.480 7.887 5.506 1.00 94.81 92 ARG A CA 1
ATOM 697 C C . ARG A 1 92 ? -6.709 9.193 5.361 1.00 94.81 92 ARG A C 1
ATOM 699 O O . ARG A 1 92 ? -6.997 10.160 6.062 1.00 94.81 92 ARG A O 1
ATOM 706 N N . ILE A 1 93 ? -5.738 9.225 4.453 1.00 94.38 93 ILE A N 1
ATOM 707 C CA . ILE A 1 93 ? -4.972 10.439 4.144 1.00 94.38 93 ILE A CA 1
ATOM 708 C C . ILE A 1 93 ? -5.842 11.402 3.333 1.00 94.38 93 ILE A C 1
ATOM 710 O O . ILE A 1 93 ? -6.502 10.987 2.381 1.00 94.38 93 ILE A O 1
ATOM 714 N N . ARG A 1 94 ? -5.836 12.688 3.699 1.00 91.56 94 ARG A N 1
ATOM 715 C CA . ARG A 1 94 ? -6.468 13.745 2.902 1.00 91.56 94 ARG A CA 1
ATOM 716 C C . ARG A 1 94 ? -5.485 14.250 1.856 1.00 91.56 94 ARG A C 1
ATOM 718 O O . ARG A 1 94 ? -4.376 14.663 2.186 1.00 91.56 94 ARG A O 1
ATOM 725 N N . THR A 1 95 ? -5.901 14.236 0.597 1.00 86.38 95 THR A N 1
ATOM 726 C CA . THR A 1 95 ? -5.181 14.913 -0.480 1.00 86.38 95 THR A CA 1
ATOM 727 C C . THR A 1 95 ? -5.620 16.371 -0.503 1.00 86.38 95 THR A C 1
ATOM 729 O O . THR A 1 95 ? -6.756 16.672 -0.863 1.00 86.38 95 THR A O 1
ATOM 732 N N . PHE A 1 96 ? -4.734 17.277 -0.096 1.00 81.75 96 PHE A N 1
ATOM 733 C CA . PHE A 1 96 ? -4.956 18.708 -0.260 1.00 81.75 96 PHE A CA 1
ATOM 734 C C . PHE A 1 96 ? -4.387 19.121 -1.611 1.00 81.75 96 PHE A C 1
ATOM 736 O O . PHE A 1 96 ? -3.173 19.074 -1.811 1.00 81.75 96 PHE A O 1
ATOM 743 N N . SER A 1 97 ? -5.249 19.512 -2.543 1.00 73.00 97 SER A N 1
ATOM 744 C CA . SER A 1 97 ? -4.799 20.172 -3.763 1.00 73.00 97 SER A CA 1
ATOM 745 C C . SER A 1 97 ? -4.206 21.521 -3.360 1.00 73.00 97 SER A C 1
ATOM 747 O O . SER A 1 97 ? -4.933 22.426 -2.955 1.00 73.00 97 SER A O 1
ATOM 749 N N . THR A 1 98 ? -2.882 21.664 -3.414 1.00 62.25 98 THR A N 1
ATOM 750 C CA . THR A 1 98 ? -2.245 22.982 -3.344 1.00 62.25 98 THR A CA 1
ATOM 751 C C . THR A 1 98 ? -2.738 23.776 -4.546 1.00 62.25 98 THR A C 1
ATOM 753 O O . THR A 1 98 ? -2.422 23.419 -5.678 1.00 62.25 98 THR A O 1
ATOM 756 N N . GLY A 1 99 ? -3.573 24.787 -4.307 1.00 51.53 99 GLY A N 1
ATOM 757 C CA . GLY A 1 99 ? -4.173 25.604 -5.355 1.00 51.53 99 GLY A CA 1
ATOM 758 C C . GLY A 1 99 ? -3.111 26.227 -6.256 1.00 51.53 99 GLY A C 1
ATOM 759 O O . GLY A 1 99 ? -2.441 27.177 -5.863 1.00 51.53 99 GLY A O 1
ATOM 760 N N . ALA A 1 100 ? -2.986 25.688 -7.464 1.00 52.62 100 ALA A N 1
ATOM 761 C CA . ALA A 1 100 ? -2.301 26.307 -8.591 1.00 52.62 100 ALA A CA 1
ATOM 762 C C . ALA A 1 100 ? -3.209 26.349 -9.834 1.00 52.62 100 ALA A C 1
ATOM 764 O O . ALA A 1 100 ? -2.701 26.406 -10.941 1.00 52.62 100 ALA A O 1
ATOM 765 N N . ASP A 1 101 ? -4.533 26.368 -9.633 1.00 52.22 101 ASP A N 1
ATOM 766 C CA . ASP A 1 101 ? -5.540 26.688 -10.663 1.00 52.22 101 ASP A CA 1
ATOM 767 C C . ASP A 1 101 ? -6.549 27.743 -10.165 1.00 52.22 101 ASP A C 1
ATOM 769 O O . ASP A 1 101 ? -7.672 27.874 -10.653 1.00 52.22 101 ASP A O 1
ATOM 773 N N . SER A 1 102 ? -6.150 28.542 -9.174 1.00 51.59 102 SER A N 1
ATOM 774 C CA . SER A 1 102 ? -6.892 29.735 -8.771 1.00 51.59 102 SER A CA 1
ATOM 775 C C . SER A 1 102 ? -6.498 30.890 -9.700 1.00 51.59 102 SER A C 1
ATOM 777 O O . SER A 1 102 ? -5.424 31.457 -9.541 1.00 51.59 102 SER A O 1
ATOM 779 N N . GLN A 1 103 ? -7.393 31.240 -10.634 1.00 48.19 103 GLN A N 1
ATOM 780 C CA . GLN A 1 103 ? -7.378 32.412 -11.536 1.00 48.19 103 GLN A CA 1
ATOM 781 C C . GLN A 1 103 ? -6.513 32.346 -12.812 1.00 48.19 103 GLN A C 1
ATOM 783 O O . GLN A 1 103 ? -5.477 32.996 -12.875 1.00 48.19 103 GLN A O 1
ATOM 788 N N . ARG A 1 104 ? -7.022 31.725 -13.893 1.00 47.09 104 ARG A N 1
ATOM 789 C CA . ARG A 1 104 ? -6.869 32.216 -15.294 1.00 47.09 104 ARG A CA 1
ATOM 790 C C . ARG A 1 104 ? -8.027 31.800 -16.228 1.00 47.09 104 ARG A C 1
ATOM 792 O O . ARG A 1 104 ? -7.810 31.516 -17.399 1.00 47.09 104 ARG A O 1
ATOM 799 N N . SER A 1 105 ? -9.269 31.774 -15.745 1.00 45.00 105 SER A N 1
ATOM 800 C CA . SER A 1 105 ? -10.442 31.501 -16.604 1.00 45.00 105 SER A CA 1
ATOM 801 C C . SER A 1 105 ? -11.684 32.319 -16.238 1.00 45.00 105 SER A C 1
ATOM 803 O O . SER A 1 105 ? -12.816 31.859 -16.366 1.00 45.00 105 SER A O 1
ATOM 805 N N . HIS A 1 106 ? -11.494 33.567 -15.809 1.00 44.44 106 HIS A N 1
ATOM 806 C CA . HIS A 1 106 ? -12.595 34.522 -15.727 1.00 44.44 106 HIS A CA 1
ATOM 807 C C . HIS A 1 106 ? -12.072 35.930 -16.003 1.00 44.44 106 HIS A C 1
ATOM 809 O O . HIS A 1 106 ? -11.555 36.565 -15.094 1.00 44.44 106 HIS A O 1
ATOM 815 N N . LEU A 1 107 ? -12.101 36.336 -17.280 1.00 45.22 107 LEU A N 1
ATOM 816 C CA . LEU A 1 107 ? -12.200 37.714 -17.803 1.00 45.22 107 LEU A CA 1
ATOM 817 C C . LEU A 1 107 ? -12.011 37.680 -19.336 1.00 45.22 107 LEU A C 1
ATOM 819 O O . LEU A 1 107 ? -11.058 38.226 -19.877 1.00 45.22 107 LEU A O 1
ATOM 823 N N . GLN A 1 108 ? -12.909 36.997 -20.048 1.00 49.03 108 GLN A N 1
ATOM 824 C CA . GLN A 1 108 ? -13.153 37.237 -21.476 1.00 49.03 108 GLN A CA 1
ATOM 825 C C . GLN A 1 108 ? -14.595 36.835 -21.796 1.00 49.03 108 GLN A C 1
ATOM 827 O O . GLN A 1 108 ? -14.849 35.740 -22.279 1.00 49.03 108 GLN A O 1
ATOM 832 N N . SER A 1 109 ? -15.535 37.726 -21.473 1.00 43.47 109 SER A N 1
ATOM 833 C CA . SER A 1 109 ? -16.848 37.807 -22.129 1.00 43.47 109 SER A CA 1
ATOM 834 C C . SER A 1 109 ? -17.679 38.942 -21.524 1.00 43.47 109 SER A C 1
ATOM 836 O O . SER A 1 109 ? -18.338 38.725 -20.516 1.00 43.47 109 SER A O 1
ATOM 838 N N . THR A 1 110 ? -17.658 40.116 -22.161 1.00 35.22 110 THR A N 1
ATOM 839 C CA . THR A 1 110 ? -18.867 40.892 -22.514 1.00 35.22 110 THR A CA 1
ATOM 840 C C . THR A 1 110 ? -18.489 41.954 -23.557 1.00 35.22 110 THR A C 1
ATOM 842 O O . THR A 1 110 ? -17.670 42.819 -23.245 1.00 35.22 110 THR A O 1
ATOM 845 N N . PRO A 1 111 ? -19.051 41.905 -24.777 1.00 46.47 111 PRO A N 1
ATOM 846 C CA . PRO A 1 111 ? -19.038 43.025 -25.709 1.00 46.47 111 PRO A CA 1
ATOM 847 C C . PRO A 1 111 ? -20.156 44.026 -25.367 1.00 46.47 111 PRO A C 1
ATOM 849 O O . PRO A 1 111 ? -21.220 43.644 -24.875 1.00 46.47 111 PRO A O 1
ATOM 852 N N . SER A 1 112 ? -19.913 45.302 -25.647 1.00 46.38 112 SER A N 1
ATOM 853 C CA . SER A 1 112 ? -20.929 46.338 -25.869 1.00 46.38 112 SER A CA 1
ATOM 854 C C . SER A 1 112 ? -20.598 47.038 -27.175 1.00 46.38 112 SER A C 1
ATOM 856 O O . SER A 1 112 ? -19.383 47.207 -27.430 1.00 46.38 112 SER A O 1
#